Protein AF-A0A8S3FWI0-F1 (afdb_monomer)

Nearest PDB structures (foldseek):
  5gnh-assembly3_B  TM=9.441E-01  e=4.445E-06  Homo sapiens
  1zvr-assembly1_A  TM=9.417E-01  e=3.877E-06  Homo sapiens
  5gnh-assembly2_A  TM=9.392E-01  e=5.842E-06  Homo sapiens
  5c16-assembly4_D  TM=9.547E-01  e=1.103E-04  Homo sapiens

Organism: NCBI:txid392030

Structure (mmCIF, N/CA/C/O backbone):
data_AF-A0A8S3FWI0-F1
#
_entry.id   AF-A0A8S3FWI0-F1
#
loop_
_atom_site.group_PDB
_atom_site.id
_atom_site.type_symbol
_atom_site.label_atom_id
_atom_site.label_alt_id
_atom_site.label_comp_id
_atom_site.label_asym_id
_atom_site.label_entity_id
_atom_site.label_seq_id
_atom_site.pdbx_PDB_ins_code
_atom_site.Cartn_x
_atom_site.Cartn_y
_atom_site.Cartn_z
_atom_site.occupancy
_atom_site.B_iso_or_equiv
_atom_site.auth_seq_id
_atom_site.auth_comp_id
_atom_site.auth_asym_id
_atom_site.auth_atom_id
_atom_site.pdbx_PDB_model_num
ATOM 1 N N . SER A 1 1 ? -3.103 -5.481 19.208 1.00 72.38 1 SER A N 1
ATOM 2 C CA . SER A 1 1 ? -3.522 -4.155 19.713 1.00 72.38 1 SER A CA 1
ATOM 3 C C . SER A 1 1 ? -3.387 -3.122 18.589 1.00 72.38 1 SER A C 1
ATOM 5 O O . SER A 1 1 ? -2.487 -3.300 17.771 1.00 72.38 1 SER A O 1
ATOM 7 N N . PRO A 1 2 ? -4.246 -2.080 18.502 1.00 84.00 2 PRO A N 1
ATOM 8 C CA . PRO A 1 2 ? -4.208 -1.062 17.436 1.00 84.00 2 PRO A CA 1
ATOM 9 C C . PRO A 1 2 ? -2.936 -0.194 17.423 1.00 84.00 2 PRO A C 1
ATOM 11 O O . PRO A 1 2 ? -2.768 0.615 16.521 1.00 84.00 2 PRO A O 1
ATOM 14 N N . SER A 1 3 ? -2.039 -0.352 18.398 1.00 90.44 3 SER A N 1
ATOM 15 C CA . SER A 1 3 ? -0.790 0.407 18.525 1.00 90.44 3 SER A CA 1
ATOM 16 C C . SER A 1 3 ? 0.449 -0.268 17.926 1.00 90.44 3 SER A C 1
ATOM 18 O O . SER A 1 3 ? 1.534 0.290 18.024 1.00 90.44 3 SER A O 1
ATOM 20 N N . HIS A 1 4 ? 0.340 -1.469 17.347 1.00 91.12 4 HIS A N 1
ATOM 21 C CA . HIS A 1 4 ? 1.524 -2.237 16.919 1.00 91.12 4 HIS A CA 1
ATOM 22 C C . HIS A 1 4 ? 2.084 -1.847 15.546 1.00 91.12 4 HIS A C 1
ATOM 24 O O . HIS A 1 4 ? 3.242 -2.132 15.259 1.00 91.12 4 HIS A O 1
ATOM 30 N N . PHE A 1 5 ? 1.276 -1.228 14.686 1.00 93.62 5 PHE A N 1
ATOM 31 C CA . PHE A 1 5 ? 1.696 -0.837 13.342 1.00 93.62 5 PHE A CA 1
ATOM 32 C C . PHE A 1 5 ? 1.808 0.681 13.248 1.00 93.62 5 PHE A C 1
ATOM 34 O O . PHE A 1 5 ? 0.903 1.395 13.688 1.00 93.62 5 PHE A O 1
ATOM 41 N N . GLU A 1 6 ? 2.914 1.157 12.667 1.00 95.75 6 GLU A N 1
ATOM 42 C CA . GLU A 1 6 ? 3.131 2.583 12.390 1.00 95.75 6 GLU A CA 1
ATOM 43 C C . GLU A 1 6 ? 2.154 3.102 11.338 1.00 95.75 6 GLU A C 1
ATOM 45 O O . GLU A 1 6 ? 1.732 4.252 11.405 1.00 95.75 6 GLU A O 1
ATOM 50 N N . PHE A 1 7 ? 1.783 2.263 10.373 1.00 97.31 7 PHE A N 1
ATOM 51 C CA . PHE A 1 7 ? 0.845 2.637 9.328 1.00 97.31 7 PHE A CA 1
ATOM 52 C C . PHE A 1 7 ? -0.611 2.447 9.760 1.00 97.31 7 PHE A C 1
ATOM 54 O O . PHE A 1 7 ? -0.939 1.571 10.563 1.00 97.31 7 PHE A O 1
ATOM 61 N N . ASN A 1 8 ? -1.495 3.259 9.190 1.00 97.38 8 ASN A N 1
ATOM 62 C CA . ASN A 1 8 ? -2.938 3.158 9.363 1.00 97.38 8 ASN A CA 1
ATOM 63 C C . ASN A 1 8 ? -3.611 2.399 8.197 1.00 97.38 8 ASN A C 1
ATOM 65 O O . ASN A 1 8 ? -2.964 1.951 7.247 1.00 97.38 8 ASN A O 1
ATOM 69 N N . GLU A 1 9 ? -4.934 2.253 8.275 1.00 97.12 9 GLU A N 1
ATOM 70 C CA . GLU A 1 9 ? -5.739 1.555 7.265 1.00 97.12 9 GLU A CA 1
ATOM 71 C C . GLU A 1 9 ? -5.675 2.219 5.880 1.00 97.12 9 GLU A C 1
ATOM 73 O O . GLU A 1 9 ? -5.673 1.520 4.865 1.00 97.12 9 GLU A O 1
ATOM 78 N N . GLN A 1 10 ? -5.556 3.549 5.824 1.00 97.75 10 GLN A N 1
ATOM 79 C CA . GLN A 1 10 ? -5.514 4.297 4.569 1.00 97.75 10 GLN A CA 1
ATOM 80 C C . GLN A 1 10 ? -4.327 3.875 3.697 1.00 97.75 10 GLN A C 1
ATOM 82 O O . GLN A 1 10 ? -4.459 3.820 2.472 1.00 97.75 10 GLN A O 1
ATOM 87 N N . LEU A 1 11 ? -3.186 3.517 4.303 1.00 98.31 11 LEU A N 1
ATOM 88 C CA . LEU A 1 11 ? -2.041 2.999 3.552 1.00 98.31 11 LEU A CA 1
ATOM 89 C C . LEU A 1 11 ? -2.388 1.686 2.851 1.00 98.31 11 LEU A C 1
ATOM 91 O O . LEU A 1 11 ? -2.068 1.507 1.679 1.00 98.31 11 LEU A O 1
ATOM 95 N N . LEU A 1 12 ? -3.051 0.777 3.566 1.00 97.88 12 LEU A N 1
ATOM 96 C CA . LEU A 1 12 ? -3.400 -0.541 3.043 1.00 97.88 12 LEU A CA 1
ATOM 97 C C . LEU A 1 12 ? -4.424 -0.433 1.907 1.00 97.88 12 LEU A C 1
ATOM 99 O O . LEU A 1 12 ? -4.269 -1.103 0.888 1.00 97.88 12 LEU A O 1
ATOM 103 N N . LEU A 1 13 ? -5.420 0.448 2.050 1.00 97.81 13 LEU A N 1
ATOM 104 C CA . LEU A 1 13 ? -6.378 0.753 0.982 1.00 97.81 13 LEU A CA 1
ATOM 105 C C . LEU A 1 13 ? -5.673 1.337 -0.251 1.00 97.81 13 LEU A C 1
ATOM 107 O O . LEU A 1 13 ? -5.890 0.864 -1.363 1.00 97.81 13 LEU A O 1
ATOM 111 N N . THR A 1 14 ? -4.762 2.292 -0.046 1.00 97.81 14 THR A N 1
ATOM 112 C CA . THR A 1 14 ? -4.000 2.936 -1.130 1.00 97.81 14 THR A CA 1
ATOM 113 C C . THR A 1 14 ? -3.109 1.938 -1.874 1.00 97.81 14 THR A C 1
ATOM 115 O O . THR A 1 14 ? -3.0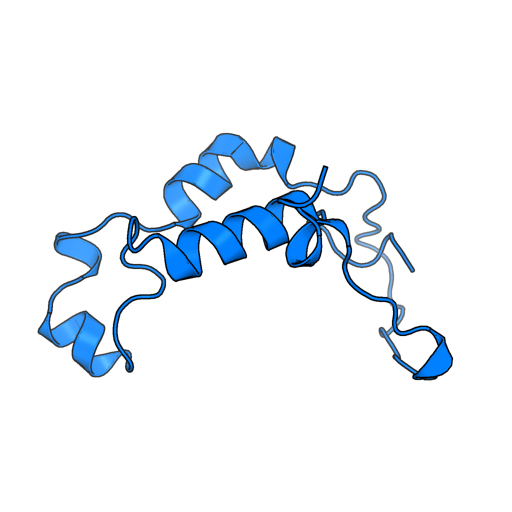68 1.935 -3.102 1.00 97.81 14 THR A O 1
ATOM 118 N N . ILE A 1 15 ? -2.419 1.047 -1.151 1.00 98.06 15 ILE A N 1
ATOM 119 C CA . ILE A 1 15 ? -1.622 -0.028 -1.761 1.00 98.06 15 ILE A CA 1
ATOM 120 C C . ILE A 1 15 ? -2.516 -0.953 -2.589 1.00 98.06 15 ILE A C 1
ATOM 122 O O . ILE A 1 15 ? -2.142 -1.314 -3.703 1.00 98.06 15 ILE A O 1
ATOM 126 N N . ALA A 1 16 ? -3.691 -1.319 -2.071 1.00 97.19 16 ALA A N 1
ATOM 127 C CA . ALA A 1 16 ? -4.619 -2.175 -2.794 1.00 97.19 16 ALA A CA 1
ATOM 128 C C . ALA A 1 16 ? -5.145 -1.505 -4.075 1.00 97.19 16 ALA A C 1
ATOM 130 O O . ALA A 1 16 ? -5.278 -2.176 -5.093 1.00 97.19 16 ALA A O 1
ATOM 131 N N . ASP A 1 17 ? -5.373 -0.191 -4.073 1.00 96.88 17 ASP A N 1
ATOM 132 C CA . ASP A 1 17 ? -5.720 0.547 -5.293 1.00 96.88 17 ASP A CA 1
ATOM 133 C C . ASP A 1 17 ? -4.574 0.568 -6.306 1.00 96.88 17 ASP A C 1
ATOM 135 O O . ASP A 1 17 ? -4.782 0.295 -7.490 1.00 96.88 17 ASP A O 1
ATOM 139 N N . TYR A 1 18 ? -3.344 0.811 -5.851 1.00 97.81 18 TYR A N 1
ATOM 140 C CA . TYR A 1 18 ? -2.164 0.819 -6.720 1.00 97.81 18 TYR A CA 1
ATOM 141 C C . TYR A 1 18 ? -1.785 -0.563 -7.258 1.00 97.81 18 TYR A C 1
ATOM 143 O O . TYR A 1 18 ? -1.149 -0.649 -8.309 1.00 97.81 18 TYR A O 1
ATOM 151 N N . LEU A 1 19 ? -2.186 -1.636 -6.573 1.00 97.00 19 LEU A N 1
ATOM 152 C CA . LEU A 1 19 ? -2.015 -3.007 -7.046 1.00 97.00 19 LEU A CA 1
ATOM 153 C C . LEU A 1 19 ? -2.824 -3.272 -8.324 1.00 97.00 19 LEU A C 1
ATOM 155 O O . LEU A 1 19 ? -2.327 -3.942 -9.226 1.00 97.00 19 LEU A O 1
ATOM 159 N N . TYR A 1 20 ? -4.043 -2.733 -8.420 1.00 94.75 20 TYR A N 1
ATOM 160 C CA . TYR A 1 20 ? -4.953 -3.002 -9.540 1.00 94.75 20 TYR A CA 1
ATOM 161 C C . TYR A 1 20 ? -5.017 -1.883 -10.583 1.00 94.75 20 TYR A C 1
ATOM 163 O O . TYR A 1 20 ? -5.477 -2.125 -11.695 1.00 94.75 20 TYR A O 1
ATOM 171 N N . SER A 1 21 ? -4.553 -0.670 -10.267 1.00 95.94 21 SER A N 1
ATOM 172 C CA . SER A 1 21 ? -4.601 0.455 -11.210 1.00 95.94 21 SER A CA 1
ATOM 173 C C . SER A 1 21 ? -3.537 0.399 -12.309 1.00 95.94 21 SER A C 1
ATOM 175 O O . SER A 1 21 ? -3.649 1.126 -13.294 1.00 95.94 21 SER A O 1
ATOM 177 N N . CYS A 1 22 ? -2.478 -0.403 -12.131 1.00 95.44 22 CYS A N 1
ATOM 178 C CA . CYS A 1 22 ? -1.285 -0.425 -12.992 1.00 95.44 22 CYS A CA 1
ATOM 179 C C . CYS A 1 22 ? -0.609 0.951 -13.182 1.00 95.44 22 CYS A C 1
ATOM 181 O O . CYS A 1 22 ? 0.200 1.125 -14.091 1.00 95.44 22 CYS A O 1
ATOM 183 N N . GLN A 1 23 ? -0.902 1.926 -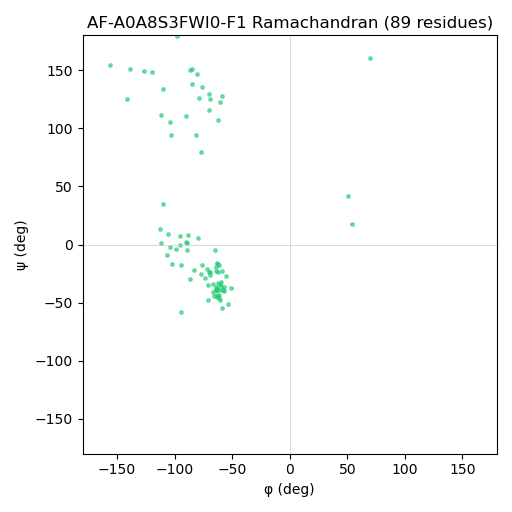12.316 1.00 96.81 23 GLN A N 1
ATOM 184 C CA . GLN A 1 23 ? -0.382 3.293 -12.416 1.00 96.81 23 GLN A CA 1
ATOM 185 C C . GLN A 1 23 ? 1.127 3.386 -12.124 1.00 96.81 23 GLN A C 1
ATOM 187 O O . GLN A 1 23 ? 1.799 4.300 -12.600 1.00 96.81 23 GLN A O 1
ATOM 192 N N . TYR A 1 24 ? 1.664 2.446 -11.342 1.00 97.88 24 TYR A N 1
ATOM 193 C CA . TYR A 1 24 ? 3.058 2.417 -10.897 1.00 97.88 24 TYR A CA 1
ATOM 194 C C . TYR A 1 24 ? 3.710 1.077 -11.231 1.00 97.88 24 TYR A C 1
ATOM 196 O O . TYR A 1 24 ? 3.067 0.031 -11.163 1.00 97.88 24 TYR A O 1
ATOM 204 N N . GLY A 1 25 ? 5.020 1.075 -11.485 1.00 97.56 25 GLY A N 1
ATOM 205 C CA . GLY A 1 25 ? 5.766 -0.159 -11.772 1.00 97.56 25 GLY A CA 1
ATOM 206 C C . GLY A 1 25 ? 6.136 -0.992 -10.546 1.00 97.56 25 GLY A C 1
ATOM 207 O O . GLY A 1 25 ? 6.873 -1.973 -10.664 1.00 97.56 25 GLY A O 1
ATOM 208 N N . THR A 1 26 ? 5.672 -0.607 -9.355 1.00 97.94 26 THR A N 1
ATOM 209 C CA . THR A 1 26 ? 5.980 -1.308 -8.099 1.00 97.94 26 THR A CA 1
ATOM 210 C C . THR A 1 26 ? 5.446 -2.736 -8.085 1.00 97.94 26 THR A C 1
ATOM 212 O O . THR A 1 26 ? 6.151 -3.620 -7.608 1.00 97.94 26 THR A O 1
ATOM 215 N N . PHE A 1 27 ? 4.248 -2.959 -8.633 1.00 97.25 27 PHE A N 1
ATOM 216 C CA . PHE A 1 27 ? 3.550 -4.251 -8.598 1.00 97.25 27 PHE A CA 1
ATOM 217 C C . PHE A 1 27 ? 3.419 -4.915 -9.977 1.00 97.25 27 PHE A C 1
ATOM 219 O O . PHE A 1 27 ? 2.651 -5.858 -10.137 1.00 97.25 27 PHE A O 1
ATOM 226 N N . LEU A 1 28 ? 4.149 -4.424 -10.984 1.00 97.12 28 LEU A N 1
ATOM 227 C CA . LEU A 1 28 ? 4.150 -5.018 -12.320 1.00 97.12 28 LEU A CA 1
ATOM 228 C C . LEU A 1 28 ? 5.179 -6.150 -12.422 1.00 97.12 28 LEU A C 1
ATOM 230 O O . LEU A 1 28 ? 6.263 -6.069 -11.840 1.00 97.12 28 LEU A O 1
ATOM 234 N N . GLN A 1 29 ? 4.866 -7.122 -13.283 1.00 97.25 29 GLN A N 1
ATOM 235 C CA . GLN A 1 29 ? 5.659 -8.321 -13.586 1.00 97.25 29 GLN A CA 1
ATOM 236 C C . GLN A 1 29 ? 5.732 -9.350 -12.451 1.00 97.25 29 GLN A C 1
ATOM 238 O O . GLN A 1 29 ? 5.498 -9.061 -11.283 1.00 97.25 29 GLN A O 1
ATOM 243 N N . ASN A 1 30 ? 6.086 -10.580 -12.826 1.00 97.50 30 ASN A N 1
ATOM 244 C CA . ASN A 1 30 ? 6.017 -11.750 -11.943 1.00 97.50 30 ASN A CA 1
ATOM 245 C C . ASN A 1 30 ? 7.361 -12.134 -11.302 1.00 97.50 30 ASN A C 1
ATOM 247 O O . ASN A 1 30 ? 7.426 -13.085 -10.530 1.00 97.50 30 ASN A O 1
ATOM 251 N N . SER A 1 31 ? 8.452 -11.450 -11.647 1.00 98.00 31 SER A N 1
ATOM 252 C CA . SER A 1 31 ? 9.772 -11.714 -11.075 1.00 98.00 31 SER A CA 1
ATOM 253 C C . SER A 1 31 ? 10.668 -10.489 -11.168 1.00 98.00 31 SER A C 1
ATOM 255 O O . SER A 1 31 ? 10.518 -9.663 -12.066 1.00 98.00 31 SER A O 1
ATOM 257 N N . GLU A 1 32 ? 11.646 -10.394 -10.272 1.00 97.75 32 GLU A N 1
ATOM 258 C CA . GLU A 1 32 ? 12.666 -9.344 -10.326 1.00 97.75 32 GLU A CA 1
ATOM 259 C C . GLU A 1 32 ? 13.440 -9.367 -11.651 1.00 97.75 32 GLU A C 1
ATOM 261 O O . GLU A 1 32 ? 13.658 -8.315 -12.246 1.00 97.75 32 GLU A O 1
ATOM 266 N N . LYS A 1 33 ?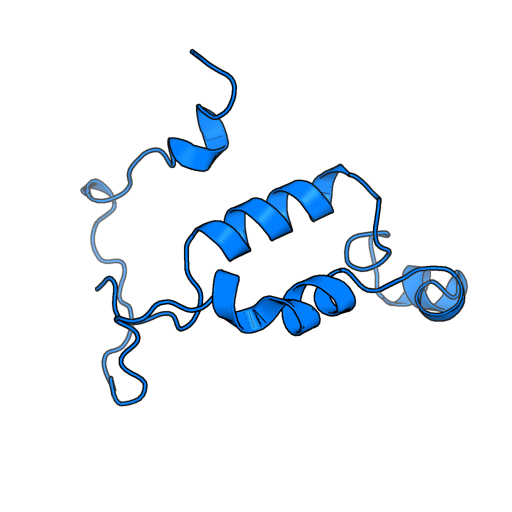 13.746 -10.563 -12.177 1.00 98.25 33 LYS A N 1
ATOM 267 C CA . LYS A 1 33 ? 14.389 -10.720 -13.487 1.00 98.25 33 LYS A CA 1
ATOM 268 C C . LYS A 1 33 ? 13.617 -9.995 -14.595 1.00 98.25 33 LYS A C 1
ATOM 270 O O . LYS A 1 33 ? 14.215 -9.207 -15.318 1.00 98.25 33 LYS A O 1
ATOM 275 N N . LEU A 1 34 ? 12.304 -10.219 -14.706 1.00 98.31 34 LEU A N 1
ATOM 276 C CA . LEU A 1 34 ? 11.478 -9.556 -15.724 1.00 98.31 34 LEU A CA 1
ATOM 277 C C . LEU A 1 34 ? 11.438 -8.036 -15.527 1.00 98.31 34 LEU A C 1
ATOM 279 O O . LEU A 1 34 ? 11.472 -7.289 -16.502 1.00 98.31 34 LEU A O 1
ATOM 283 N N . ARG A 1 35 ? 11.405 -7.562 -14.275 1.00 97.88 35 ARG A N 1
ATOM 284 C CA . ARG A 1 35 ? 11.415 -6.122 -13.969 1.00 97.88 35 ARG A CA 1
ATOM 285 C C . ARG A 1 35 ? 12.717 -5.453 -14.418 1.00 97.88 35 ARG A C 1
ATOM 287 O O . ARG A 1 35 ? 12.658 -4.341 -14.943 1.00 97.88 35 ARG A O 1
ATOM 294 N N . THR A 1 36 ? 13.851 -6.134 -14.246 1.00 97.94 36 THR A N 1
ATOM 295 C CA . THR A 1 36 ? 15.173 -5.676 -14.699 1.00 97.94 36 THR A CA 1
ATOM 296 C C . THR A 1 36 ? 15.303 -5.738 -16.216 1.00 97.94 36 THR A C 1
ATOM 298 O O . THR A 1 36 ? 15.683 -4.742 -16.827 1.00 97.94 36 THR A O 1
ATOM 301 N N . ASP A 1 37 ? 14.927 -6.861 -16.836 1.00 98.19 37 ASP A N 1
ATOM 302 C CA . ASP A 1 37 ? 14.997 -7.044 -18.292 1.00 98.19 37 ASP A CA 1
ATOM 303 C C . ASP A 1 37 ? 14.142 -5.987 -19.028 1.00 98.19 37 ASP A C 1
ATOM 305 O O . ASP A 1 37 ? 14.538 -5.476 -20.075 1.00 98.19 37 ASP A O 1
ATOM 309 N N . MET A 1 38 ? 12.999 -5.599 -18.447 1.00 97.44 38 MET A N 1
ATOM 310 C CA . MET A 1 38 ? 12.109 -4.547 -18.962 1.00 97.44 38 MET A CA 1
ATOM 311 C C . MET A 1 38 ? 12.437 -3.132 -18.463 1.00 97.44 38 MET A C 1
ATOM 313 O O . MET A 1 38 ? 11.707 -2.196 -18.791 1.00 97.44 38 MET A O 1
ATOM 317 N N . LYS A 1 39 ? 13.489 -2.960 -17.653 1.00 97.75 39 LYS A N 1
ATOM 318 C CA . LYS A 1 39 ? 13.935 -1.662 -17.118 1.00 97.75 39 LYS A CA 1
ATOM 319 C C . LYS A 1 39 ? 12.819 -0.845 -16.458 1.00 97.75 39 LYS A C 1
ATOM 321 O O . LYS A 1 39 ? 12.721 0.370 -16.636 1.00 97.75 39 LYS A O 1
ATOM 326 N N . LEU A 1 40 ? 11.954 -1.493 -15.675 1.00 96.81 40 LEU A N 1
ATOM 327 C CA . LEU A 1 40 ? 10.776 -0.819 -15.116 1.00 96.81 40 LEU A CA 1
ATOM 328 C C . LEU A 1 40 ? 11.120 0.415 -14.279 1.00 96.81 40 LEU A C 1
ATOM 330 O O . LEU A 1 40 ? 10.385 1.395 -14.332 1.00 96.81 40 LEU A O 1
ATOM 334 N N . SER A 1 41 ? 12.222 0.396 -13.529 1.00 95.62 41 SER A N 1
ATOM 335 C CA . SER A 1 41 ? 12.653 1.545 -12.723 1.00 95.62 41 SER A CA 1
ATOM 336 C C . SER A 1 41 ? 13.021 2.777 -13.553 1.00 95.62 41 SER A C 1
ATOM 338 O O . SER A 1 41 ? 12.988 3.883 -13.026 1.00 95.62 41 SER A O 1
ATOM 340 N N . GLU A 1 42 ? 13.375 2.599 -14.827 1.00 97.75 42 GLU A N 1
ATOM 341 C CA . GLU A 1 42 ? 13.687 3.695 -15.753 1.00 97.75 42 GLU A CA 1
ATOM 342 C C . GLU A 1 42 ? 12.423 4.240 -16.431 1.00 97.75 42 GLU A C 1
ATOM 344 O O . GLU A 1 42 ? 12.354 5.41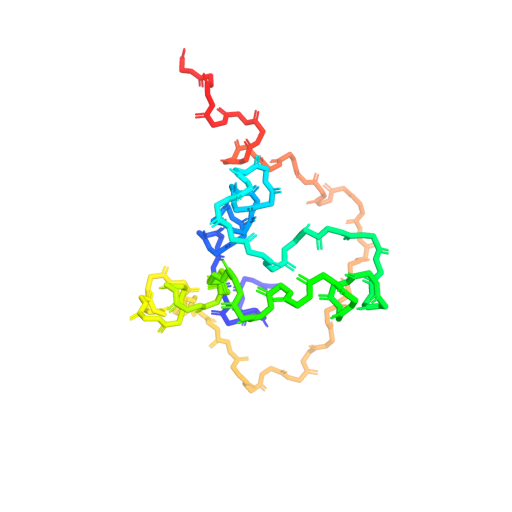8 -16.774 1.00 97.75 42 GLU A O 1
ATOM 349 N N . HIS A 1 43 ? 11.410 3.390 -16.619 1.00 97.38 43 HIS A N 1
ATOM 350 C CA . HIS A 1 43 ? 10.217 3.712 -17.407 1.00 97.38 43 HIS A CA 1
ATOM 351 C C . HIS A 1 43 ? 8.957 3.966 -16.577 1.00 97.38 43 HIS A C 1
ATOM 353 O O . HIS A 1 43 ? 7.938 4.391 -17.119 1.00 97.38 43 HIS A O 1
ATOM 359 N N . THR A 1 44 ? 8.993 3.706 -15.272 1.00 98.00 44 THR A N 1
ATOM 360 C CA . THR A 1 44 ? 7.826 3.831 -14.398 1.00 98.00 44 THR A CA 1
ATOM 361 C C . THR A 1 44 ? 8.189 4.463 -13.063 1.00 98.00 44 THR A C 1
ATOM 363 O O . THR A 1 44 ? 9.299 4.320 -12.553 1.00 98.00 44 THR A O 1
ATOM 366 N N . MET A 1 45 ? 7.217 5.146 -12.462 1.00 98.06 45 MET A N 1
ATOM 367 C CA . MET A 1 45 ? 7.341 5.651 -11.100 1.00 98.06 45 MET A CA 1
ATOM 368 C C . MET A 1 45 ? 7.063 4.533 -10.084 1.00 98.06 45 MET A C 1
ATOM 370 O O . MET A 1 45 ? 6.213 3.668 -10.305 1.00 98.06 45 MET A O 1
ATOM 374 N N . SER A 1 46 ? 7.743 4.587 -8.938 1.00 98.00 46 SER A N 1
ATOM 375 C CA . SER A 1 46 ? 7.420 3.758 -7.776 1.00 98.00 46 SER A CA 1
ATOM 376 C C . SER A 1 46 ? 6.177 4.290 -7.057 1.00 98.00 46 SER A C 1
ATOM 378 O O . SER A 1 46 ? 6.095 5.479 -6.762 1.00 98.00 46 SER A O 1
ATOM 380 N N . ALA A 1 47 ? 5.254 3.405 -6.682 1.00 98.19 47 ALA A N 1
ATOM 381 C CA . ALA A 1 47 ? 4.109 3.700 -5.821 1.00 98.19 47 ALA A CA 1
ATOM 382 C C . ALA A 1 47 ? 4.530 4.324 -4.479 1.00 98.19 47 ALA A C 1
ATOM 384 O O . ALA A 1 47 ? 3.793 5.113 -3.892 1.00 98.19 47 ALA A O 1
ATOM 385 N N . TRP A 1 48 ? 5.747 4.032 -4.009 1.00 98.12 48 TRP A N 1
ATOM 386 C CA . TRP A 1 48 ? 6.287 4.618 -2.784 1.00 98.12 48 TRP A CA 1
ATOM 387 C C . TRP A 1 48 ? 6.614 6.106 -2.923 1.00 98.12 48 TRP A C 1
ATOM 389 O O . TRP A 1 48 ? 6.609 6.816 -1.924 1.00 98.12 48 TRP A O 1
ATOM 399 N N . THR A 1 49 ? 6.861 6.607 -4.137 1.00 98.06 49 THR A N 1
ATOM 400 C CA . THR A 1 49 ? 7.167 8.024 -4.376 1.00 98.06 49 THR A CA 1
ATOM 401 C C . THR A 1 49 ? 6.039 8.954 -3.896 1.00 98.06 49 THR A C 1
ATOM 403 O O . THR A 1 49 ? 6.324 9.837 -3.085 1.00 98.06 49 THR A O 1
ATOM 406 N N . PRO A 1 50 ? 4.769 8.791 -4.322 1.00 97.88 50 PRO A N 1
ATOM 407 C CA . PRO A 1 50 ? 3.664 9.591 -3.792 1.00 97.88 50 PRO A CA 1
ATOM 408 C C . PRO A 1 50 ? 3.300 9.231 -2.344 1.00 97.88 50 PRO A C 1
ATOM 410 O O . PRO A 1 50 ? 2.979 10.129 -1.573 1.00 97.88 50 PRO A O 1
ATOM 413 N N . ILE A 1 51 ? 3.397 7.956 -1.943 1.00 98.12 51 ILE A N 1
ATOM 414 C CA . ILE A 1 51 ? 3.085 7.532 -0.565 1.00 98.12 51 ILE A CA 1
ATOM 415 C C . ILE A 1 51 ? 4.002 8.232 0.444 1.00 98.12 51 ILE A C 1
ATOM 417 O O . ILE A 1 51 ? 3.535 8.773 1.442 1.00 98.12 51 ILE A O 1
ATOM 421 N N . LEU A 1 52 ? 5.311 8.246 0.187 1.00 97.88 52 LEU A N 1
ATOM 422 C CA . LEU A 1 52 ? 6.286 8.865 1.085 1.00 97.88 52 LEU A CA 1
ATOM 423 C C . LEU A 1 52 ? 6.233 10.391 1.039 1.00 97.88 52 LEU A C 1
ATOM 425 O O . LEU A 1 52 ? 6.531 11.031 2.046 1.00 97.88 52 LEU A O 1
ATOM 429 N N . ARG A 1 53 ? 5.828 10.979 -0.094 1.00 98.06 53 ARG A N 1
ATOM 430 C CA . ARG A 1 53 ? 5.568 12.421 -0.183 1.00 98.06 53 ARG A CA 1
ATOM 431 C C . ARG A 1 53 ? 4.461 12.843 0.782 1.00 98.06 53 ARG A C 1
ATOM 433 O O . ARG A 1 53 ? 4.593 13.888 1.406 1.00 98.06 53 ARG A O 1
ATOM 440 N N . ASP A 1 54 ? 3.425 12.021 0.926 1.00 96.94 54 ASP A N 1
ATOM 441 C CA . ASP A 1 54 ? 2.254 12.314 1.758 1.00 96.94 54 ASP A CA 1
ATOM 442 C C . ASP A 1 54 ? 2.189 11.429 3.014 1.00 96.94 54 ASP A C 1
ATOM 444 O O . ASP A 1 54 ? 1.128 11.010 3.477 1.00 96.94 54 ASP A O 1
ATOM 448 N N . ARG A 1 55 ? 3.369 11.116 3.571 1.00 97.12 55 ARG A N 1
ATOM 449 C CA . ARG A 1 55 ? 3.550 10.120 4.639 1.00 97.12 55 ARG A CA 1
ATOM 450 C C . ARG A 1 55 ? 2.618 10.330 5.831 1.00 97.12 55 ARG A C 1
ATOM 452 O O . ARG A 1 55 ? 2.154 9.351 6.402 1.00 97.12 55 ARG A O 1
ATOM 459 N N . GLN A 1 56 ? 2.358 11.581 6.208 1.00 97.62 56 GLN A N 1
ATOM 460 C CA . GLN A 1 56 ? 1.553 11.922 7.386 1.00 97.62 56 GLN A CA 1
ATOM 461 C C . GLN A 1 56 ? 0.122 11.372 7.312 1.00 97.62 56 GLN A C 1
ATOM 463 O O . GLN A 1 56 ? -0.420 10.955 8.332 1.00 97.62 56 GLN A O 1
ATOM 468 N N . THR A 1 57 ? -0.451 11.269 6.110 1.00 97.88 57 THR A N 1
ATOM 469 C CA . THR A 1 57 ? -1.777 10.675 5.864 1.00 97.88 57 THR A CA 1
ATOM 470 C C . THR A 1 57 ? -1.838 9.196 6.252 1.00 97.88 57 THR A C 1
ATOM 472 O O . THR A 1 57 ? -2.904 8.665 6.563 1.00 97.88 57 THR A O 1
ATOM 475 N N . TYR A 1 58 ? -0.688 8.522 6.273 1.00 98.19 58 TYR A N 1
ATOM 476 C CA . TYR A 1 58 ? -0.574 7.081 6.464 1.00 98.19 58 TYR A CA 1
ATOM 477 C C . TYR A 1 58 ? -0.114 6.678 7.866 1.00 98.19 58 TYR A C 1
ATOM 479 O O . TYR A 1 58 ? -0.030 5.483 8.137 1.00 98.19 58 TYR A O 1
ATOM 487 N N . ILE A 1 59 ? 0.184 7.628 8.758 1.00 97.25 59 ILE A N 1
ATOM 488 C CA . ILE A 1 59 ? 0.679 7.332 10.109 1.00 97.25 59 ILE A CA 1
ATOM 489 C C . ILE A 1 59 ? -0.486 7.064 11.068 1.00 97.25 59 ILE A C 1
ATOM 491 O O . ILE A 1 59 ? -1.512 7.746 11.075 1.00 97.25 59 ILE A O 1
ATOM 495 N N . ASN A 1 60 ? -0.314 6.050 11.906 1.00 96.75 60 ASN A N 1
ATOM 496 C CA . ASN A 1 60 ? -1.159 5.738 13.044 1.00 96.75 60 ASN A CA 1
ATOM 497 C C . ASN A 1 60 ? -0.644 6.464 14.296 1.00 96.75 60 ASN A C 1
ATOM 499 O O . ASN A 1 60 ? 0.379 6.087 14.866 1.00 96.75 60 ASN A O 1
ATOM 503 N N . ASN A 1 61 ? -1.392 7.458 14.777 1.00 94.75 61 ASN A N 1
ATOM 504 C CA . ASN A 1 61 ? -1.026 8.240 15.968 1.00 94.75 61 ASN A CA 1
ATOM 505 C C . ASN A 1 61 ? -0.966 7.417 17.266 1.00 94.75 61 ASN A C 1
ATOM 507 O O . ASN A 1 61 ? -0.378 7.863 18.246 1.00 94.75 61 ASN A O 1
ATOM 511 N N . ASN A 1 62 ? -1.552 6.216 17.279 1.00 94.25 62 ASN A N 1
ATOM 512 C CA . ASN A 1 62 ? -1.511 5.319 18.432 1.00 94.25 62 ASN A CA 1
ATOM 513 C C . ASN A 1 62 ? -0.308 4.368 18.403 1.00 94.25 62 ASN A C 1
ATOM 515 O O . ASN A 1 62 ? -0.210 3.499 19.269 1.00 94.25 62 ASN A O 1
ATOM 519 N N . TYR A 1 63 ? 0.572 4.471 17.403 1.00 94.44 63 TYR A N 1
ATOM 520 C CA . TYR A 1 63 ? 1.713 3.578 17.266 1.00 94.44 63 TYR A CA 1
ATOM 521 C C . TYR A 1 63 ? 2.655 3.672 18.474 1.00 94.44 63 TYR A C 1
ATOM 523 O O . TYR A 1 63 ? 3.187 4.735 18.794 1.00 94.44 63 TYR A O 1
ATOM 531 N N . ASN A 1 64 ? 2.893 2.536 19.130 1.00 92.75 64 ASN A N 1
ATOM 532 C CA . ASN A 1 64 ? 3.836 2.421 20.231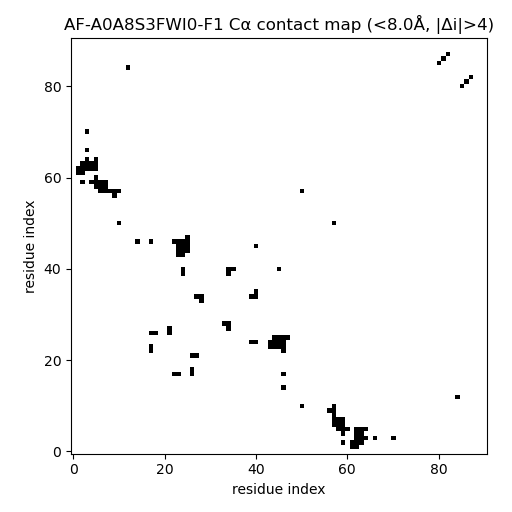 1.00 92.75 64 ASN A CA 1
ATOM 533 C C . ASN A 1 64 ? 5.121 1.746 19.746 1.00 92.75 64 ASN A C 1
ATOM 535 O O . ASN A 1 64 ? 5.251 0.526 19.782 1.00 92.75 64 ASN A O 1
ATOM 539 N N . LYS A 1 65 ? 6.106 2.559 19.363 1.00 88.44 65 LYS A N 1
ATOM 540 C CA . LYS A 1 65 ? 7.425 2.088 18.914 1.00 88.44 65 LYS A CA 1
ATOM 541 C C . LYS A 1 65 ? 8.180 1.254 19.962 1.00 88.44 65 LYS A C 1
ATOM 543 O O . LYS A 1 65 ? 9.055 0.477 19.597 1.00 88.44 65 LYS A O 1
ATOM 548 N N . ASN A 1 66 ? 7.857 1.415 21.245 1.00 89.69 66 ASN A N 1
ATOM 549 C CA . ASN A 1 66 ? 8.544 0.745 22.350 1.00 89.69 66 ASN A CA 1
ATOM 550 C C . ASN A 1 66 ? 7.839 -0.547 22.794 1.00 89.69 66 ASN A C 1
ATOM 552 O O . ASN A 1 66 ? 8.203 -1.117 23.823 1.00 89.69 66 ASN A O 1
ATOM 556 N N . SER A 1 67 ? 6.806 -1.006 2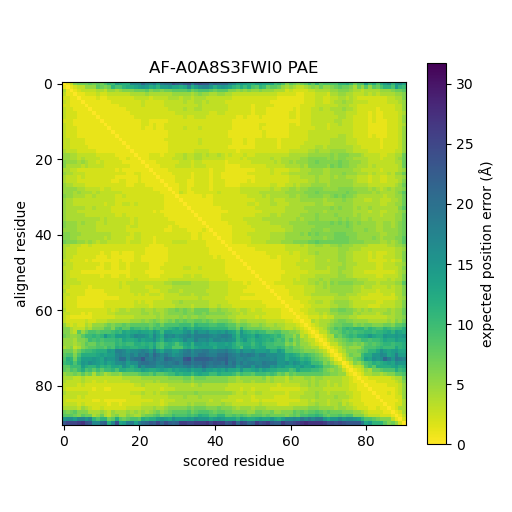2.078 1.00 83.38 67 SER A N 1
ATOM 557 C CA . SER A 1 67 ? 6.164 -2.275 22.412 1.00 83.38 67 SER A CA 1
ATOM 558 C C . SER A 1 67 ? 7.100 -3.442 22.094 1.00 83.38 67 SER A C 1
ATOM 560 O O . SER A 1 67 ? 7.388 -3.708 20.931 1.00 83.38 67 SER A O 1
ATOM 562 N N . ASN A 1 68 ? 7.509 -4.181 23.124 1.00 81.25 68 ASN A N 1
ATOM 563 C CA . ASN A 1 68 ? 8.226 -5.456 22.978 1.00 81.25 68 ASN A CA 1
ATOM 564 C C . ASN A 1 68 ? 7.264 -6.656 22.870 1.00 81.25 68 ASN A C 1
ATOM 566 O O . ASN A 1 68 ? 7.684 -7.811 22.936 1.00 81.25 68 ASN A O 1
ATOM 570 N N . GLU A 1 69 ? 5.959 -6.399 22.750 1.00 82.19 69 GLU A N 1
ATOM 571 C CA . GLU A 1 69 ? 4.948 -7.439 22.600 1.00 82.19 69 GLU A CA 1
ATOM 572 C C . GLU A 1 69 ? 5.053 -8.097 21.221 1.00 82.19 69 GLU A C 1
ATOM 574 O O . GLU A 1 69 ? 5.057 -7.438 20.182 1.00 82.19 69 GLU A O 1
ATOM 579 N N . THR A 1 70 ? 5.105 -9.428 21.204 1.00 80.56 70 THR A N 1
ATOM 580 C CA . THR A 1 70 ? 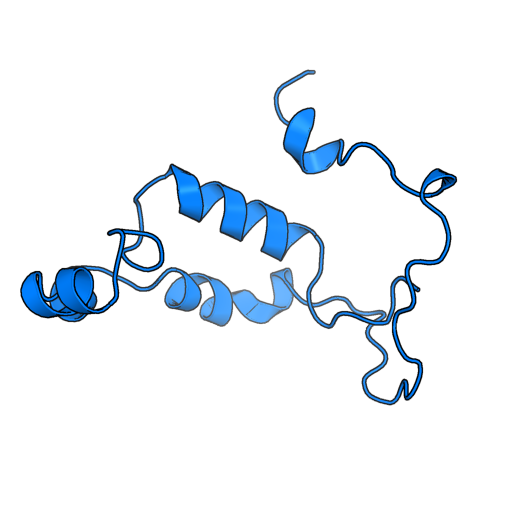4.969 -10.186 19.959 1.00 80.56 70 THR A CA 1
ATOM 581 C C . THR A 1 70 ? 3.493 -10.269 19.582 1.00 80.56 70 THR A C 1
ATOM 583 O O . THR A 1 70 ? 2.668 -10.741 20.368 1.00 80.56 70 THR A O 1
ATOM 586 N N . LEU A 1 71 ? 3.158 -9.854 18.359 1.00 79.44 71 LEU A N 1
ATOM 587 C CA . LEU A 1 71 ? 1.830 -10.043 17.777 1.00 79.44 71 LEU A CA 1
ATOM 588 C C . LEU A 1 71 ? 1.527 -11.540 17.650 1.00 79.44 71 LEU A C 1
ATOM 590 O O . LEU A 1 71 ? 2.067 -12.228 16.789 1.00 79.44 71 LEU A O 1
ATOM 594 N N . LEU A 1 72 ? 0.637 -12.042 18.503 1.00 75.25 72 LEU A N 1
ATOM 595 C CA . LEU A 1 72 ? 0.127 -13.407 18.431 1.00 75.25 72 LEU A CA 1
ATOM 596 C C . LEU A 1 72 ? -1.348 -13.360 18.033 1.00 75.25 72 LEU A C 1
ATOM 598 O O . LEU A 1 72 ? -2.197 -12.930 18.816 1.00 75.25 72 LEU A O 1
ATOM 602 N N . VAL A 1 73 ? -1.664 -13.822 16.823 1.00 71.25 73 VAL A N 1
ATOM 603 C CA . VAL A 1 73 ? -3.051 -14.043 16.396 1.00 71.25 73 VAL A CA 1
ATOM 604 C C . VAL A 1 73 ? -3.488 -15.391 16.963 1.00 71.25 73 VAL A C 1
ATOM 606 O O . VAL A 1 73 ? -3.184 -16.437 16.402 1.00 71.25 73 VAL A O 1
ATOM 609 N N . LYS A 1 74 ? -4.126 -15.370 18.136 1.00 69.19 74 LYS A N 1
ATOM 610 C CA . LYS A 1 74 ? -4.458 -16.595 18.886 1.00 69.19 74 LYS A CA 1
ATOM 611 C C . LYS A 1 74 ? -5.863 -17.135 18.617 1.00 69.19 74 LYS A C 1
ATOM 613 O O . LYS A 1 74 ? -6.123 -18.280 18.961 1.00 69.19 74 LYS A O 1
ATOM 618 N N . ASN A 1 75 ? -6.766 -16.331 18.053 1.00 75.81 75 ASN A N 1
ATOM 619 C CA . ASN A 1 75 ? -8.159 -16.725 17.857 1.00 75.81 75 ASN A CA 1
ATOM 620 C C . ASN A 1 75 ? -8.715 -16.210 16.517 1.00 75.81 75 ASN A C 1
ATOM 622 O O . ASN A 1 75 ? -8.683 -15.010 16.244 1.00 75.81 75 ASN A O 1
ATOM 626 N N . THR A 1 76 ? -9.250 -17.124 15.706 1.00 78.19 76 THR A N 1
ATOM 627 C CA . THR A 1 76 ? -9.928 -16.848 14.432 1.00 78.19 76 THR A CA 1
ATOM 628 C C . THR A 1 76 ? -11.305 -16.204 14.598 1.00 78.19 76 THR A C 1
ATOM 630 O O . THR A 1 76 ? -11.747 -15.517 13.684 1.00 78.19 76 THR A O 1
ATOM 633 N N . ASP A 1 77 ? -11.949 -16.322 15.762 1.00 83.88 77 ASP A N 1
ATOM 634 C CA . ASP A 1 77 ? -13.241 -15.677 16.066 1.00 83.88 77 ASP A CA 1
ATOM 635 C C . ASP A 1 77 ? -13.154 -14.142 16.040 1.00 83.88 77 ASP A C 1
ATOM 637 O O . ASP A 1 77 ? -14.159 -13.435 15.989 1.00 83.88 77 ASP A O 1
ATOM 641 N N . GLN A 1 78 ? -11.933 -13.603 16.087 1.00 82.94 78 GLN A N 1
ATOM 642 C CA . GLN A 1 78 ? -11.664 -12.170 16.004 1.00 82.94 78 GLN A CA 1
ATOM 643 C C . GLN A 1 78 ? -11.484 -11.677 14.563 1.00 82.94 78 GLN A C 1
ATOM 645 O O . GLN A 1 78 ? -11.349 -10.468 14.352 1.00 82.94 78 GLN A O 1
ATOM 650 N N . ILE A 1 79 ? -11.485 -12.579 13.575 1.00 88.94 79 ILE A N 1
ATOM 651 C CA . ILE A 1 79 ? -11.426 -12.213 12.162 1.00 88.94 79 ILE A CA 1
ATOM 652 C C . ILE A 1 79 ? -12.744 -11.540 11.790 1.00 88.94 79 ILE A C 1
ATOM 654 O O . ILE A 1 79 ? -13.832 -12.081 11.975 1.00 88.94 79 ILE A O 1
ATOM 658 N N . LYS A 1 80 ? -12.636 -10.331 11.249 1.00 91.25 80 LYS A N 1
ATOM 659 C CA . LYS A 1 80 ? -13.774 -9.537 10.792 1.00 91.25 80 LYS A CA 1
ATOM 660 C C . LYS A 1 80 ? -13.622 -9.260 9.307 1.00 91.25 80 LYS A C 1
ATOM 662 O O . LYS A 1 80 ? -12.509 -9.086 8.816 1.00 91.25 80 LYS A O 1
ATOM 667 N N . LEU A 1 81 ? -14.752 -9.162 8.609 1.00 93.81 81 LEU A N 1
ATOM 668 C CA . LEU A 1 81 ? -14.767 -8.648 7.245 1.00 93.81 81 LEU A CA 1
ATOM 669 C C . LEU A 1 81 ? -14.192 -7.230 7.236 1.00 93.81 81 LEU A C 1
ATOM 671 O O . LEU A 1 81 ? -14.667 -6.354 7.966 1.00 93.81 81 LEU A O 1
ATOM 675 N N . TRP A 1 82 ? -13.212 -6.992 6.371 1.00 95.44 82 TRP A N 1
ATOM 676 C CA . TRP A 1 82 ? -12.662 -5.663 6.155 1.00 95.44 82 TRP A CA 1
ATOM 677 C C . TRP A 1 82 ? -13.610 -4.827 5.287 1.00 95.44 82 TRP A C 1
ATOM 679 O O . TRP A 1 82 ? -13.448 -4.707 4.073 1.00 95.44 82 TRP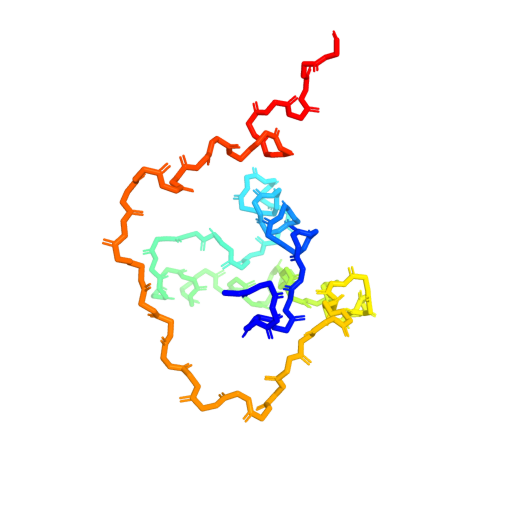 A O 1
ATOM 689 N N . LYS A 1 83 ? -14.653 -4.284 5.922 1.00 95.69 83 LYS A N 1
ATOM 690 C CA . LYS A 1 83 ? -15.741 -3.566 5.240 1.00 95.69 83 LYS A CA 1
ATOM 691 C C . LYS A 1 83 ? -15.239 -2.382 4.414 1.00 95.69 83 LYS A C 1
ATOM 693 O O . LYS A 1 83 ? -15.693 -2.209 3.292 1.00 95.69 83 LYS A O 1
ATOM 698 N N . ASN A 1 84 ? -14.264 -1.630 4.922 1.00 95.44 84 ASN A N 1
ATOM 699 C CA . ASN A 1 84 ? -13.716 -0.464 4.222 1.00 95.44 84 ASN A CA 1
ATOM 700 C C . ASN A 1 84 ? -13.006 -0.823 2.909 1.00 95.44 84 ASN A C 1
ATOM 702 O O . ASN A 1 84 ? -12.860 0.037 2.050 1.00 95.44 84 ASN A O 1
ATOM 706 N N . TYR A 1 85 ? -12.605 -2.084 2.725 1.00 95.62 85 TYR A N 1
ATOM 707 C CA . TYR A 1 85 ? -12.098 -2.577 1.450 1.00 95.62 85 TYR A CA 1
ATOM 708 C C . TYR A 1 85 ? -13.204 -3.242 0.617 1.00 95.62 85 TYR A C 1
ATOM 710 O O . TYR A 1 85 ? -13.511 -2.794 -0.486 1.00 95.62 85 TYR A O 1
ATOM 718 N N . TYR A 1 86 ? -13.855 -4.281 1.151 1.00 95.25 86 TYR A N 1
ATOM 719 C CA . TYR A 1 86 ? -14.789 -5.118 0.382 1.00 95.25 86 TYR A CA 1
ATOM 720 C C . TYR A 1 86 ? -16.170 -4.487 0.148 1.00 95.25 86 TYR A C 1
ATOM 722 O O . TYR A 1 86 ? -16.840 -4.828 -0.824 1.00 95.25 86 TYR A O 1
ATOM 730 N N . CYS A 1 87 ? -16.606 -3.568 1.013 1.00 94.56 87 CYS A N 1
ATOM 731 C CA . CYS A 1 87 ? -17.903 -2.890 0.916 1.00 94.56 87 CYS A CA 1
ATOM 732 C C . CYS A 1 87 ? -17.788 -1.435 0.434 1.00 94.56 87 CYS A C 1
ATOM 734 O O . CYS A 1 87 ? -18.778 -0.715 0.451 1.00 94.56 87 CYS A O 1
ATOM 736 N N . ARG A 1 88 ? -16.608 -0.991 -0.016 1.00 91.62 88 ARG A N 1
ATOM 737 C CA . ARG A 1 88 ? -16.329 0.423 -0.335 1.00 91.62 88 ARG A CA 1
ATOM 738 C C . ARG A 1 88 ? -17.180 1.039 -1.452 1.00 91.62 88 ARG A C 1
ATOM 740 O O . ARG A 1 88 ? -17.220 2.255 -1.575 1.00 91.62 88 ARG A O 1
ATOM 747 N N . TYR A 1 89 ? -17.826 0.202 -2.265 1.00 87.38 89 TYR A N 1
ATOM 748 C CA . TYR A 1 89 ? -18.638 0.608 -3.418 1.00 87.38 89 TYR A CA 1
ATOM 749 C C . TYR A 1 89 ? -20.138 0.354 -3.247 1.00 87.38 89 TYR A C 1
ATOM 751 O O . TYR A 1 89 ? -20.905 0.621 -4.166 1.00 87.38 89 TYR A O 1
ATOM 759 N N . TYR A 1 90 ? -20.559 -0.168 -2.096 1.00 77.88 90 TYR A N 1
ATOM 760 C CA . TYR A 1 90 ? -21.965 -0.421 -1.806 1.00 77.88 90 TYR A CA 1
ATOM 761 C C . TYR A 1 90 ? -22.464 0.677 -0.855 1.00 77.88 90 TYR A C 1
ATOM 763 O O . TYR A 1 90 ? -22.086 0.687 0.318 1.00 77.88 90 TYR A O 1
ATOM 771 N N . GLN A 1 91 ? -23.258 1.613 -1.388 1.00 57.41 91 GLN A N 1
ATOM 772 C CA . GLN A 1 91 ? -24.055 2.599 -0.644 1.00 57.41 91 GLN A CA 1
ATOM 773 C C . GLN A 1 91 ? -25.536 2.257 -0.760 1.00 57.41 91 GLN A C 1
ATOM 775 O O . GLN A 1 91 ? -25.959 1.893 -1.881 1.00 57.41 91 GLN A O 1
#

Sequence (91 aa):
SPSHFEFNEQLLLTIADYLYSCQYGTFLQNSEKLRTDMKLSEHTMSAWTPILRDRQTYINNNYNKNSNETLLVKNTDQIKLWKNYYCRYYQ

Foldseek 3Di:
DLQADQWDPVVVLLVVCCCPVVQFPQNDDDDPVVCVVVVRVVVGHHSVVVCVVPVVVTGDPSHDPPDPDDDDPPDPVPDDPPCVRPVVPPD

InterPro domains:
  IPR010569 Myotubularin-like, phosphatase domain [PF06602] (2-35)
  IPR010569 Myotubularin-like, phosphatase domain [PS51339] (1-86)
  IPR029021 Protein-tyrosine phosphatase-like [SSF52799] (2-90)
  IPR030564 Myotubularin [PTHR10807] (2-88)

Solvent-accessible surface area (backbone atoms only — not comparable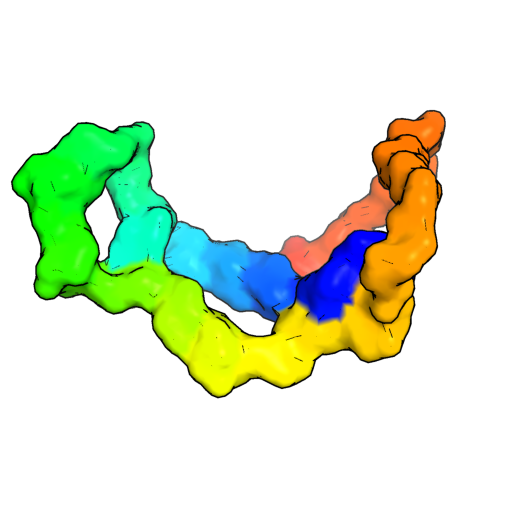 to full-atom values): 5834 Å² total; per-residue (Å²): 119,89,29,75,43,58,57,34,69,61,42,58,53,50,51,56,50,48,60,72,63,68,79,26,46,69,71,55,71,95,44,70,67,56,34,58,80,67,40,34,81,82,77,36,54,52,58,59,59,64,49,62,73,50,41,74,79,27,52,30,92,60,38,46,90,84,63,85,73,78,91,72,92,85,60,75,89,72,69,69,85,61,50,82,70,82,43,66,86,71,130

Radius of gyration: 16.78 Å; Cα contacts (8 Å, |Δi|>4): 66; chains: 1; bounding box: 39×29×42 Å

Secondary structure (DSSP, 8-state):
-TTS-SB-HHHHHHHHHHHHH--STTS-SSSHHHHHHTTHHHHS--THHHHHHTGGGGB-TT--TT---------GGG----HHHHTTT--

Mean predicted aligned error: 4.65 Å

pLDDT: mean 92.86, std 8.12, range [57.41, 98.31]